Protein AF-A0A356ANF5-F1 (afdb_monomer)

Sequence (161 aa):
LQRSASLFLVKAFFSAIIAVYFIFSTHSYPFQPIQFTLINTFTIGIPSFILALEPNKERMKGKFIVNIVKKSLPGMLTMVLNIVLLMPICSFMRFSPEQISTIAVILTGFTGLINLLRVCLPFNLLRAALFYSMAGGFVASMVCFSEFFSLIPLTLPMLMV

Mean predicted aligned error: 5.32 Å

pLDDT: mean 87.45, std 7.9, range [50.06, 97.31]

Secondary structure (DSSP, 8-state):
-HHHHHHHHHHHHHHHHHHHHHHH-SSPP---HHHHHHHHIIIIIHHHHHHHHS-------S-HHHHHHHHHHHHHHHHHHHHHHHHHHHHHTT--HHHHHHHHHHHHHHHHHHHHHHHHPSP-HHHHHHHHHHHHHHHHHHHHSTTTTTPPPPPGGGGG-

Solvent-accessible surface area (backbone atoms only — not comparable to full-atom values): 8880 Å² total; per-residue (Å²): 84,67,65,30,52,16,45,53,49,21,53,52,52,34,54,50,54,50,50,56,51,40,72,77,42,95,56,78,76,55,69,52,72,61,41,52,48,54,40,40,41,48,38,30,50,56,51,31,53,55,50,53,69,46,88,73,84,73,75,88,80,72,69,62,66,62,55,27,53,62,64,16,45,63,55,22,50,52,49,47,51,50,52,66,53,42,55,61,53,41,58,74,71,65,56,52,70,57,53,48,22,35,51,50,49,51,57,45,35,51,51,32,44,52,44,40,51,63,68,35,55,80,69,47,75,68,40,44,53,48,50,52,50,28,55,50,49,48,53,48,43,55,70,78,36,19,74,82,44,67,41,62,86,88,47,77,78,68,73,77,111

Foldseek 3Di:
DLLLLLLVVLVVVLVVVLVVVCVPDPDDDLEDPLLVVLLCCLLRNVLSVLVVVPDDPDDPPPDSVVSSCVLSVVLNVQLNVVLVVLVVVCVVVVDDSLLSSQLNSVSSSVSSLVSLVVSCPPPDPSSVCSSCCSVVVSVCCCPVVVVVRSHDDDDPVSVVD

Radius of gyration: 16.48 Å; Cα contacts (8 Å, |Δi|>4): 143; chains: 1; bounding box: 41×31×44 Å

Structure (mmCIF, N/CA/C/O backbone):
data_AF-A0A356ANF5-F1
#
_entry.id   AF-A0A356ANF5-F1
#
loop_
_atom_si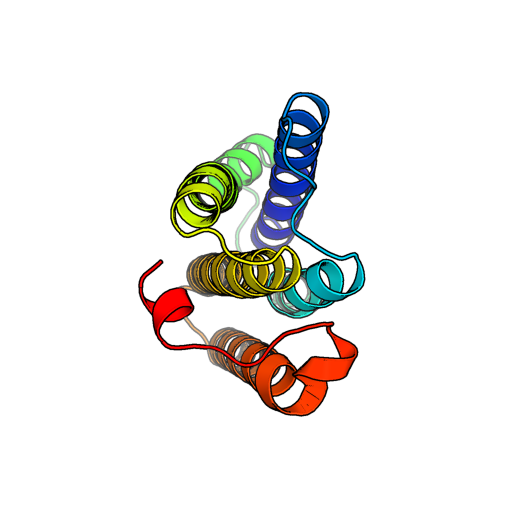te.group_PDB
_atom_site.id
_atom_site.type_symbol
_atom_site.label_atom_id
_atom_site.label_alt_id
_atom_site.label_comp_id
_atom_site.label_asym_id
_atom_site.label_entity_id
_atom_site.label_seq_id
_atom_site.pdbx_PDB_ins_code
_atom_site.Cartn_x
_atom_site.Cartn_y
_atom_site.Cartn_z
_atom_site.occupancy
_atom_site.B_iso_or_equiv
_atom_site.auth_seq_id
_atom_site.auth_comp_id
_atom_site.auth_asym_id
_atom_site.auth_atom_id
_atom_site.pdbx_PDB_model_num
ATOM 1 N N . LEU A 1 1 ? -13.509 7.379 15.318 1.00 69.81 1 LEU A N 1
ATOM 2 C CA . LEU A 1 1 ? -12.699 8.588 14.996 1.00 69.81 1 LEU A CA 1
ATOM 3 C C . LEU A 1 1 ? -11.184 8.358 15.037 1.00 69.81 1 LEU A C 1
ATOM 5 O O . LEU A 1 1 ? -10.593 8.358 13.970 1.00 69.81 1 LEU A O 1
ATOM 9 N N . GLN A 1 2 ? -10.541 8.115 16.192 1.00 74.69 2 GLN A N 1
ATOM 10 C CA . GLN A 1 2 ? -9.065 7.976 16.259 1.00 74.69 2 GLN A CA 1
ATOM 11 C C . GLN A 1 2 ? -8.482 6.909 15.311 1.00 74.69 2 GLN A C 1
ATOM 13 O O . GLN A 1 2 ? -7.419 7.116 14.740 1.00 74.69 2 GLN A O 1
ATOM 18 N N . ARG A 1 3 ? -9.184 5.782 15.126 1.00 75.62 3 ARG A N 1
ATOM 19 C CA . ARG A 1 3 ? -8.768 4.672 14.249 1.00 75.62 3 ARG A CA 1
ATOM 20 C C . ARG A 1 3 ? -8.774 5.062 12.768 1.00 75.62 3 ARG A C 1
ATOM 22 O O . ARG A 1 3 ? -7.753 4.965 12.098 1.00 75.62 3 ARG A O 1
ATOM 29 N N . SER A 1 4 ? -9.905 5.586 12.298 1.00 79.38 4 SER A N 1
ATOM 30 C CA . SER A 1 4 ? -10.057 6.125 10.942 1.00 79.38 4 SER A CA 1
ATOM 31 C C . SER A 1 4 ? -9.034 7.241 10.676 1.00 79.38 4 SER A C 1
ATOM 33 O O . SER A 1 4 ? -8.267 7.157 9.721 1.00 79.38 4 SER A O 1
A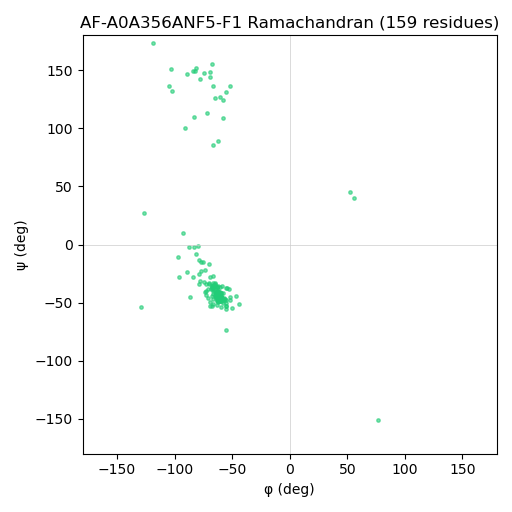TOM 35 N N . ALA A 1 5 ? -8.890 8.197 11.602 1.00 80.31 5 ALA A N 1
ATOM 36 C CA . ALA A 1 5 ? -7.898 9.268 11.497 1.00 80.31 5 ALA A CA 1
ATOM 37 C C . ALA A 1 5 ? -6.447 8.752 11.441 1.00 80.31 5 ALA A C 1
ATOM 39 O O . ALA A 1 5 ? -5.637 9.299 10.697 1.00 80.31 5 ALA A O 1
ATOM 40 N N . SER A 1 6 ? -6.111 7.681 12.176 1.00 81.88 6 SER A N 1
ATOM 41 C CA . SER A 1 6 ? -4.767 7.092 12.100 1.00 81.88 6 SER A CA 1
ATOM 42 C C . SER A 1 6 ? -4.481 6.463 10.741 1.00 81.88 6 SER A C 1
ATOM 44 O O . SER A 1 6 ? -3.382 6.651 10.233 1.00 81.88 6 SER A O 1
ATOM 46 N N . LEU A 1 7 ? -5.459 5.801 10.110 1.00 81.69 7 LEU A N 1
ATOM 47 C CA . LEU A 1 7 ? -5.304 5.250 8.757 1.00 81.69 7 LEU A CA 1
ATOM 48 C C . LEU A 1 7 ? -5.076 6.361 7.721 1.00 81.69 7 LEU A C 1
ATOM 50 O O . LEU A 1 7 ? -4.187 6.247 6.879 1.00 81.69 7 LEU A O 1
ATOM 54 N N . PHE A 1 8 ? -5.815 7.470 7.827 1.00 85.25 8 PHE A N 1
ATOM 55 C CA . PHE A 1 8 ? -5.594 8.640 6.973 1.00 85.25 8 PHE A CA 1
ATOM 56 C C . PHE A 1 8 ? -4.207 9.266 7.172 1.00 85.25 8 PHE A C 1
ATOM 58 O O . PHE A 1 8 ? -3.550 9.589 6.182 1.00 85.25 8 PHE A O 1
ATOM 65 N N . LEU A 1 9 ? -3.735 9.404 8.420 1.00 84.50 9 LEU A N 1
ATOM 66 C CA . LEU A 1 9 ? -2.390 9.930 8.687 1.00 84.50 9 LEU A CA 1
ATOM 67 C C . LEU A 1 9 ? -1.282 9.000 8.188 1.00 84.50 9 LEU A C 1
ATOM 69 O O . LEU A 1 9 ? -0.285 9.505 7.679 1.00 84.50 9 LEU A O 1
ATOM 73 N N . VAL A 1 10 ? -1.452 7.672 8.282 1.00 85.00 10 VAL A N 1
ATOM 74 C CA . VAL A 1 10 ? -0.495 6.713 7.698 1.00 85.00 10 VAL A CA 1
ATOM 75 C C . VAL A 1 10 ? -0.306 7.007 6.215 1.00 85.00 10 VAL A C 1
ATOM 77 O O . VAL A 1 10 ? 0.832 7.183 5.789 1.00 85.00 10 VAL A O 1
ATOM 80 N N . LYS A 1 11 ? -1.402 7.139 5.451 1.00 84.31 11 LYS A N 1
ATOM 81 C CA . LYS A 1 11 ? -1.329 7.433 4.012 1.00 84.31 11 LYS A CA 1
ATOM 82 C C . LYS A 1 11 ? -0.629 8.757 3.739 1.00 84.31 11 LYS A C 1
ATOM 84 O O . LYS A 1 11 ? 0.228 8.815 2.867 1.00 84.31 11 LYS A O 1
ATOM 89 N N . ALA A 1 12 ? -1.007 9.802 4.475 1.00 88.12 12 ALA A N 1
ATOM 90 C CA . ALA A 1 12 ? -0.555 11.158 4.203 1.00 88.12 12 AL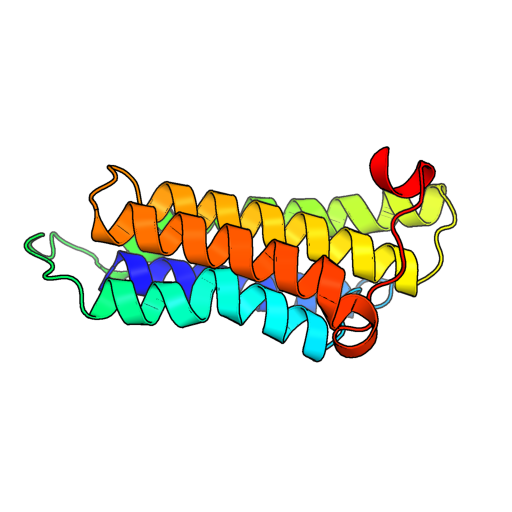A A CA 1
ATOM 91 C C . ALA A 1 12 ? 0.945 11.293 4.464 1.00 88.12 12 ALA A C 1
ATOM 93 O O . ALA A 1 12 ? 1.681 11.800 3.617 1.00 88.12 12 ALA A O 1
ATOM 94 N N . PHE A 1 13 ? 1.413 10.785 5.606 1.00 89.81 13 PHE A N 1
ATOM 95 C CA . PHE A 1 13 ? 2.834 10.827 5.907 1.00 89.81 13 PHE A CA 1
ATOM 96 C C . PHE A 1 13 ? 3.643 9.865 5.034 1.00 89.81 13 PHE A C 1
ATOM 98 O O . PHE A 1 13 ? 4.715 10.252 4.580 1.00 89.81 13 PHE A O 1
ATOM 105 N N . PHE A 1 14 ? 3.129 8.665 4.731 1.00 88.94 14 PHE A N 1
ATOM 106 C CA . PHE A 1 14 ? 3.771 7.763 3.770 1.00 88.94 14 PHE A CA 1
ATOM 107 C C . PHE A 1 14 ? 3.972 8.461 2.421 1.00 88.94 14 PHE A C 1
ATOM 109 O O . PHE A 1 14 ? 5.103 8.537 1.947 1.00 88.94 14 PHE A O 1
ATOM 116 N N . SER A 1 15 ? 2.906 9.038 1.846 1.00 87.38 15 SER A N 1
ATOM 117 C CA . SER A 1 15 ? 2.974 9.725 0.552 1.00 87.38 15 SER A CA 1
ATOM 118 C C . SER A 1 15 ? 3.891 10.947 0.578 1.00 87.38 15 SER A C 1
ATOM 120 O O . SER A 1 15 ? 4.592 11.203 -0.394 1.00 87.38 15 SER A O 1
ATOM 122 N N . ALA A 1 16 ? 3.920 11.692 1.686 1.00 90.69 16 ALA A N 1
ATOM 123 C CA . ALA A 1 16 ? 4.780 12.863 1.814 1.00 90.69 16 ALA A CA 1
ATOM 124 C C . ALA A 1 16 ? 6.262 12.470 1.897 1.00 90.69 16 ALA A C 1
ATOM 126 O O . ALA A 1 16 ? 7.079 13.001 1.149 1.00 90.69 16 ALA A O 1
ATOM 127 N N . ILE A 1 17 ? 6.610 11.515 2.767 1.00 91.50 17 ILE A N 1
ATOM 128 C CA . ILE A 1 17 ? 8.000 11.077 2.962 1.00 91.50 17 ILE A CA 1
ATOM 129 C C . ILE A 1 17 ? 8.545 10.448 1.685 1.00 91.50 17 ILE A C 1
ATOM 131 O O . ILE A 1 17 ? 9.659 10.763 1.272 1.00 91.50 17 ILE A O 1
ATOM 135 N N . ILE A 1 18 ? 7.760 9.583 1.041 1.00 90.56 18 ILE A N 1
ATOM 136 C CA . ILE A 1 18 ? 8.198 8.918 -0.182 1.00 90.56 18 ILE A CA 1
ATOM 137 C C . ILE A 1 18 ? 8.356 9.925 -1.328 1.00 90.56 18 ILE A C 1
ATOM 139 O O . ILE A 1 18 ? 9.342 9.856 -2.051 1.00 90.56 18 ILE A O 1
ATOM 143 N N . ALA A 1 19 ? 7.458 10.910 -1.459 1.00 89.56 19 ALA A N 1
ATOM 144 C CA . ALA A 1 19 ? 7.589 11.954 -2.473 1.00 89.56 19 ALA A CA 1
ATOM 145 C C . ALA A 1 19 ? 8.876 12.763 -2.271 1.00 89.56 19 ALA A C 1
ATOM 147 O O . ALA A 1 19 ? 9.631 12.950 -3.220 1.00 89.56 19 ALA A O 1
ATOM 148 N N . VAL A 1 20 ? 9.173 13.168 -1.031 1.00 91.62 20 VAL A N 1
ATOM 149 C CA . VAL A 1 20 ? 10.433 13.851 -0.699 1.00 91.62 20 VAL A CA 1
ATOM 150 C C . VAL A 1 20 ? 11.638 12.970 -1.028 1.00 91.62 20 VAL A C 1
ATOM 152 O O . VAL A 1 20 ? 12.573 13.446 -1.661 1.00 91.62 20 VAL A O 1
ATOM 155 N N . TYR A 1 21 ? 11.610 11.686 -0.666 1.00 91.00 21 TYR A N 1
ATOM 156 C CA . TYR A 1 21 ? 12.685 10.750 -1.001 1.00 91.00 21 TYR A CA 1
ATOM 157 C C . TYR A 1 21 ? 12.928 10.670 -2.516 1.00 91.00 21 TYR A C 1
ATOM 159 O O . TYR A 1 21 ? 14.070 10.766 -2.956 1.00 91.00 21 TYR A O 1
ATOM 167 N N . PHE A 1 22 ? 11.869 10.556 -3.321 1.00 91.00 22 PHE A N 1
ATOM 168 C CA . PHE A 1 22 ? 11.982 10.443 -4.777 1.00 91.00 22 PHE A CA 1
ATOM 169 C C . PHE A 1 22 ? 12.355 11.749 -5.487 1.00 91.00 22 PHE A C 1
ATOM 171 O O . PHE A 1 22 ? 12.913 11.684 -6.574 1.00 91.00 22 PHE A O 1
ATOM 178 N N . ILE A 1 23 ? 12.128 12.916 -4.877 1.00 91.19 23 ILE A N 1
ATOM 179 C CA . ILE A 1 23 ? 12.648 14.194 -5.396 1.00 91.19 23 ILE A CA 1
ATOM 180 C C . ILE A 1 23 ? 14.184 14.205 -5.399 1.00 91.19 23 ILE A C 1
ATOM 182 O O . ILE A 1 23 ? 14.791 14.763 -6.309 1.00 91.19 23 ILE A O 1
ATOM 186 N N . PHE A 1 24 ? 14.812 13.593 -4.391 1.00 90.75 24 PHE A N 1
ATOM 187 C CA . PHE A 1 24 ? 16.273 13.535 -4.265 1.00 90.75 24 PHE A CA 1
ATOM 188 C C . PHE A 1 24 ? 16.885 12.228 -4.787 1.00 90.75 24 PHE A C 1
ATOM 190 O O . PHE A 1 24 ? 18.106 12.126 -4.900 1.00 90.75 24 PHE A O 1
ATOM 197 N N . SER A 1 25 ? 16.064 11.220 -5.079 1.00 87.06 25 SER A N 1
ATOM 198 C CA . SER A 1 25 ? 16.511 9.929 -5.600 1.00 87.06 25 SER A CA 1
ATOM 199 C C . SER A 1 25 ? 16.691 9.981 -7.116 1.00 87.06 25 SER A C 1
ATOM 201 O O . SER A 1 25 ? 15.977 10.684 -7.822 1.00 87.06 25 SER A O 1
ATOM 203 N N . THR A 1 26 ? 17.628 9.191 -7.635 1.00 83.25 26 THR A N 1
ATOM 204 C CA . THR A 1 26 ? 17.814 8.999 -9.083 1.00 83.25 26 THR A CA 1
ATOM 205 C C . THR A 1 26 ? 16.804 8.020 -9.679 1.00 83.25 26 THR A C 1
ATOM 207 O O . THR A 1 26 ? 16.672 7.927 -10.899 1.00 83.25 26 THR A O 1
ATOM 210 N N . HIS A 1 27 ? 16.098 7.270 -8.832 1.00 83.38 27 HIS A N 1
ATOM 211 C CA . HIS A 1 27 ? 15.084 6.324 -9.264 1.00 83.38 27 HIS A CA 1
ATOM 212 C C . HIS A 1 27 ? 13.747 7.017 -9.542 1.00 83.38 27 HIS A C 1
ATOM 214 O O . HIS A 1 27 ? 13.384 7.986 -8.883 1.00 83.38 27 HIS A O 1
ATOM 220 N N . SER A 1 28 ? 12.969 6.481 -10.481 1.00 85.25 28 SER A N 1
ATOM 221 C CA . SER A 1 28 ? 11.599 6.940 -10.718 1.00 85.25 28 SER A CA 1
ATOM 222 C C . SER A 1 28 ? 10.649 6.449 -9.626 1.00 85.25 28 SER A C 1
ATOM 224 O O . SER A 1 28 ? 10.808 5.350 -9.093 1.00 85.25 28 SER A O 1
ATOM 226 N N . TYR A 1 29 ? 9.634 7.260 -9.320 1.00 86.88 29 TYR A N 1
ATOM 227 C CA . TYR A 1 29 ? 8.574 6.894 -8.386 1.00 86.88 29 TYR A CA 1
ATOM 228 C C . TYR A 1 29 ? 7.858 5.614 -8.861 1.00 86.88 29 TYR A C 1
ATOM 230 O O . TYR A 1 29 ? 7.365 5.590 -9.990 1.00 86.88 29 TYR A O 1
ATOM 238 N N . PRO A 1 30 ? 7.780 4.551 -8.036 1.00 87.50 30 PRO A N 1
ATOM 239 C CA . PRO A 1 30 ? 7.403 3.227 -8.516 1.00 87.50 30 PRO A CA 1
ATOM 240 C C . PRO A 1 30 ? 5.894 3.044 -8.670 1.00 87.50 30 PRO A C 1
ATOM 242 O O . PRO A 1 30 ? 5.482 2.021 -9.195 1.00 87.50 30 PRO A O 1
ATOM 245 N N . PHE A 1 31 ? 5.049 3.980 -8.230 1.00 89.56 31 PHE A N 1
ATOM 246 C CA . PHE A 1 31 ? 3.598 3.806 -8.313 1.00 89.56 31 PHE A CA 1
ATOM 247 C C . PHE A 1 31 ? 2.980 4.647 -9.417 1.00 89.56 31 PHE A C 1
ATOM 249 O O . PHE A 1 31 ? 3.217 5.852 -9.519 1.00 89.56 31 PHE A O 1
ATOM 256 N N . GLN A 1 32 ? 2.068 4.033 -10.162 1.00 91.06 32 GLN A N 1
ATOM 257 C CA . GLN A 1 32 ? 1.126 4.771 -10.989 1.00 91.06 32 GLN A CA 1
ATOM 258 C C . GLN A 1 32 ? -0.059 5.278 -10.144 1.00 91.06 32 GLN A C 1
ATOM 260 O O . GLN A 1 32 ? -0.453 4.631 -9.168 1.00 91.06 32 GLN A O 1
ATOM 265 N N . PRO A 1 33 ? -0.704 6.396 -10.522 1.00 90.06 33 PRO A N 1
ATOM 266 C CA . PRO A 1 33 ? -1.872 6.913 -9.802 1.00 90.06 33 PRO A CA 1
ATOM 267 C C . PRO A 1 33 ? -3.007 5.888 -9.634 1.00 90.06 33 PRO A C 1
ATOM 269 O O . PRO A 1 33 ? -3.644 5.826 -8.578 1.00 90.06 33 PRO A O 1
ATOM 272 N N . ILE A 1 34 ? -3.238 5.043 -10.645 1.00 92.25 34 ILE A N 1
ATOM 273 C CA . ILE A 1 34 ? -4.283 4.010 -10.615 1.00 92.25 34 ILE A CA 1
ATOM 274 C C . ILE A 1 34 ? -3.974 2.900 -9.597 1.00 92.25 34 ILE A C 1
ATOM 276 O O . ILE A 1 34 ? -4.844 2.479 -8.836 1.00 92.25 34 ILE A O 1
ATOM 280 N N . GLN A 1 35 ? -2.704 2.514 -9.487 1.00 93.38 35 GLN A N 1
ATOM 281 C CA . GLN A 1 35 ? -2.210 1.553 -8.504 1.00 93.38 35 GLN A CA 1
ATOM 282 C C . GLN A 1 35 ? -2.319 2.102 -7.079 1.00 93.38 35 GLN A C 1
ATOM 284 O O . GLN A 1 35 ? -2.760 1.414 -6.157 1.00 93.38 35 GLN A O 1
ATOM 289 N N . PHE A 1 36 ? -1.975 3.378 -6.893 1.00 89.88 36 PHE A N 1
ATOM 290 C CA . PHE A 1 36 ? -2.126 4.032 -5.599 1.00 89.88 36 PHE A CA 1
ATOM 291 C C . PHE A 1 36 ? -3.604 4.142 -5.198 1.00 89.88 36 PHE A C 1
ATOM 293 O O . PHE A 1 36 ? -3.9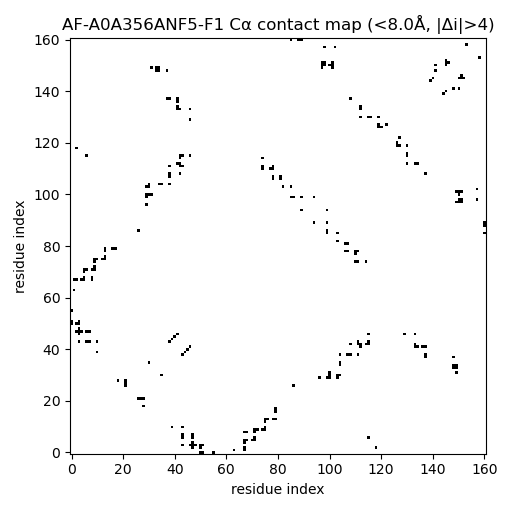49 3.993 -4.024 1.00 89.88 36 PHE A O 1
ATOM 300 N N . THR A 1 37 ? -4.499 4.342 -6.168 1.00 92.56 37 THR A N 1
ATOM 301 C CA . THR A 1 37 ? -5.953 4.348 -5.951 1.00 92.56 37 THR A CA 1
ATOM 302 C C . THR A 1 37 ? -6.454 2.981 -5.487 1.00 92.56 37 THR A C 1
ATOM 304 O O . THR A 1 37 ? -7.203 2.922 -4.509 1.00 92.56 37 THR A O 1
ATOM 307 N N . LEU A 1 38 ? -5.992 1.890 -6.110 1.00 94.06 38 LEU A N 1
ATOM 308 C CA . LEU A 1 38 ? -6.304 0.519 -5.695 1.00 94.06 38 LEU A CA 1
ATOM 309 C C . LEU A 1 38 ? -5.928 0.281 -4.228 1.00 94.06 38 LEU A C 1
ATOM 311 O O . LEU A 1 38 ? -6.780 -0.072 -3.408 1.00 94.06 38 LEU A O 1
ATOM 315 N N . ILE A 1 39 ? -4.662 0.535 -3.887 1.00 93.62 39 ILE A N 1
ATOM 316 C CA . ILE A 1 39 ? -4.138 0.330 -2.531 1.00 93.62 39 ILE A CA 1
ATOM 317 C C . ILE A 1 39 ? -4.940 1.156 -1.530 1.00 93.62 39 ILE A C 1
ATOM 319 O O . ILE A 1 39 ? -5.423 0.626 -0.528 1.00 93.62 39 ILE A O 1
ATOM 323 N N . ASN A 1 40 ? -5.125 2.449 -1.802 1.00 91.88 40 ASN A N 1
ATOM 324 C CA . ASN A 1 40 ? -5.824 3.337 -0.882 1.00 91.88 40 ASN A CA 1
ATOM 325 C C . ASN A 1 40 ? -7.278 2.930 -0.682 1.00 91.88 40 ASN A C 1
ATOM 327 O O . ASN A 1 40 ? -7.750 2.992 0.448 1.00 91.88 40 ASN A O 1
ATOM 331 N N . THR A 1 41 ? -7.981 2.508 -1.732 1.00 93.62 41 THR A N 1
ATOM 332 C CA . THR A 1 41 ? -9.397 2.124 -1.649 1.00 93.62 41 THR A CA 1
ATOM 333 C C . THR A 1 41 ? -9.604 0.977 -0.662 1.00 93.62 41 THR A C 1
ATOM 335 O O . THR A 1 41 ? -10.439 1.097 0.239 1.00 93.62 41 THR A O 1
ATOM 338 N N . PHE A 1 42 ? -8.798 -0.082 -0.777 1.00 94.75 42 PHE A N 1
ATOM 339 C CA . PHE A 1 42 ? -8.949 -1.296 0.031 1.00 94.75 42 PHE A CA 1
ATOM 340 C C . PHE A 1 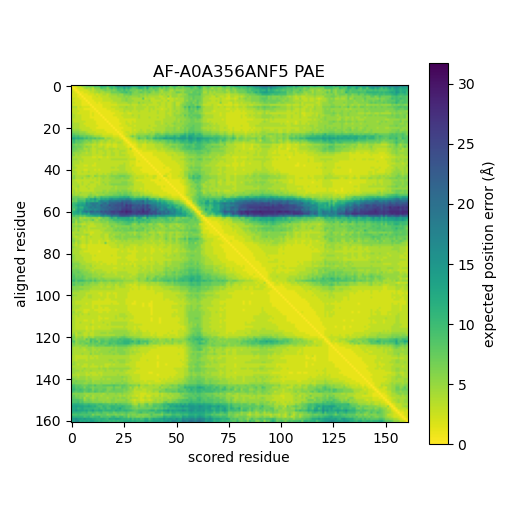42 ? -8.277 -1.226 1.408 1.00 94.75 42 PHE A C 1
ATOM 342 O O . PHE A 1 42 ? -8.736 -1.869 2.348 1.00 94.75 42 PHE A O 1
ATOM 349 N N . THR A 1 43 ? -7.213 -0.438 1.571 1.00 91.00 43 THR A N 1
ATOM 350 C CA . THR A 1 43 ? -6.472 -0.383 2.848 1.00 91.00 43 THR A CA 1
ATOM 351 C C . THR A 1 43 ? -6.910 0.767 3.753 1.00 91.00 43 THR A C 1
ATOM 353 O O . THR A 1 43 ? -6.805 0.660 4.976 1.00 91.00 43 THR A O 1
ATOM 356 N N . ILE A 1 44 ? -7.416 1.868 3.184 1.00 90.12 44 ILE A N 1
ATOM 357 C CA . ILE A 1 44 ? -7.733 3.095 3.930 1.00 90.12 44 ILE A CA 1
ATOM 358 C C . ILE A 1 44 ? -9.152 3.582 3.634 1.00 90.12 44 ILE A C 1
ATOM 360 O O . ILE A 1 44 ? -9.922 3.756 4.567 1.00 90.12 44 ILE A O 1
ATOM 364 N N . GLY A 1 45 ? -9.527 3.781 2.371 1.00 90.06 45 GLY A N 1
ATOM 365 C CA . GLY A 1 45 ? -10.768 4.425 1.932 1.00 90.06 45 GLY A CA 1
ATOM 366 C C . GLY A 1 45 ? -12.025 3.777 2.502 1.00 90.06 45 GLY A C 1
ATOM 367 O O . GLY A 1 45 ? -12.630 4.325 3.427 1.00 90.06 45 GLY A O 1
ATOM 368 N N . ILE A 1 46 ? -12.389 2.597 1.997 1.00 92.12 46 ILE A N 1
ATOM 369 C CA . ILE A 1 46 ? -13.585 1.868 2.447 1.00 92.12 46 ILE A CA 1
ATOM 370 C C . ILE A 1 46 ? -13.525 1.552 3.957 1.00 92.12 46 ILE A C 1
ATOM 372 O O . ILE A 1 46 ? -14.497 1.849 4.663 1.00 92.12 46 ILE A O 1
ATOM 376 N N . PRO A 1 47 ? -12.401 1.045 4.511 1.00 90.69 47 PRO A N 1
ATOM 377 C CA . PRO A 1 47 ? -12.311 0.774 5.941 1.00 90.69 47 PRO A CA 1
ATOM 378 C C . PRO A 1 47 ? -12.517 1.993 6.823 1.00 90.69 47 PRO A C 1
ATOM 380 O O . PRO A 1 47 ? -13.219 1.918 7.827 1.00 90.69 47 PRO A O 1
ATOM 383 N N . SER A 1 48 ? -11.912 3.124 6.470 1.00 89.06 48 SER A N 1
ATOM 384 C CA . SER A 1 48 ? -11.988 4.341 7.276 1.00 89.06 48 SER A CA 1
ATOM 385 C C . SER A 1 48 ? -13.405 4.902 7.347 1.00 89.06 48 SER A C 1
ATOM 387 O O . SER A 1 48 ? -13.773 5.433 8.398 1.00 89.06 48 SER A O 1
ATOM 389 N N . PHE A 1 49 ? -14.188 4.747 6.275 1.00 89.12 49 PHE A N 1
ATOM 390 C CA . PHE A 1 49 ? -15.596 5.123 6.216 1.00 89.12 49 PHE A CA 1
ATOM 391 C C . PHE A 1 49 ? -16.445 4.210 7.105 1.00 89.12 49 PHE A C 1
ATOM 393 O O . PHE A 1 49 ? -17.132 4.686 8.008 1.00 89.12 49 PHE A O 1
ATOM 400 N N . ILE A 1 50 ? -16.327 2.891 6.933 1.00 90.62 50 ILE A N 1
ATOM 401 C CA . ILE A 1 50 ? -17.101 1.914 7.714 1.00 90.62 50 ILE A CA 1
ATOM 402 C C . ILE A 1 50 ? -16.753 2.000 9.210 1.00 90.62 50 ILE A C 1
ATOM 404 O O . ILE A 1 50 ? -17.641 2.054 10.059 1.00 90.62 50 ILE A O 1
ATOM 408 N N . LEU A 1 51 ? -15.466 2.103 9.555 1.00 87.50 51 LEU A N 1
ATOM 409 C CA . LEU A 1 51 ? -15.007 2.268 10.941 1.00 87.50 51 LEU A CA 1
ATOM 410 C C . LEU A 1 51 ? -15.340 3.647 11.533 1.00 87.50 51 LEU A C 1
ATOM 412 O O . LEU A 1 51 ? -15.252 3.825 12.750 1.00 87.50 51 LEU A O 1
ATOM 416 N N . ALA A 1 52 ? -15.663 4.646 10.707 1.00 85.12 52 ALA A N 1
ATOM 417 C CA . ALA A 1 52 ? -16.176 5.924 11.194 1.00 85.12 52 ALA A CA 1
ATOM 418 C C . ALA A 1 52 ? -17.658 5.832 11.587 1.00 85.12 52 ALA A C 1
ATOM 420 O O . ALA A 1 52 ? -18.055 6.521 12.525 1.00 85.12 52 ALA A O 1
ATOM 421 N N . LEU A 1 53 ? -18.431 4.968 10.918 1.00 86.12 53 LEU A N 1
ATOM 422 C CA . LEU A 1 53 ? -19.829 4.673 11.249 1.00 86.12 53 LEU A CA 1
ATOM 423 C C . LEU A 1 53 ? -19.972 3.731 12.457 1.00 86.12 53 LEU A C 1
ATOM 425 O O . LEU A 1 53 ? -21.011 3.733 13.114 1.00 86.12 53 LEU A O 1
ATOM 429 N N . GLU A 1 54 ? -18.942 2.936 12.774 1.00 84.56 54 GLU A N 1
ATOM 430 C CA . GLU A 1 54 ? -18.950 2.059 13.950 1.00 84.56 54 GLU A CA 1
ATOM 431 C C . GLU A 1 54 ? -19.107 2.885 15.252 1.00 84.56 54 GLU A C 1
ATOM 433 O O . GLU A 1 54 ? -18.305 3.796 15.503 1.00 84.56 54 GLU A O 1
ATOM 438 N N . PRO A 1 55 ? -20.092 2.567 16.123 1.00 74.44 55 PRO A N 1
ATOM 439 C CA . PRO A 1 55 ? -20.315 3.293 17.370 1.00 74.44 55 PRO A CA 1
ATOM 440 C C . PRO A 1 55 ? -19.076 3.270 18.269 1.00 74.44 55 PRO A C 1
ATOM 442 O O . PRO A 1 55 ? -18.721 2.250 18.864 1.00 74.44 55 PRO A O 1
ATOM 445 N N . ASN A 1 56 ? -18.414 4.416 18.405 1.00 68.44 56 ASN A N 1
ATOM 446 C CA . ASN A 1 56 ? -17.217 4.520 19.225 1.00 68.44 56 ASN A CA 1
ATOM 447 C C . ASN A 1 56 ? -17.574 4.905 20.666 1.00 68.44 56 ASN A C 1
ATOM 449 O O . ASN A 1 56 ? -17.782 6.079 20.966 1.00 68.44 56 ASN A O 1
ATOM 453 N N . LYS A 1 57 ? -17.609 3.918 21.568 1.00 61.25 57 LYS A N 1
ATOM 454 C CA . LYS A 1 57 ? -17.839 4.129 23.010 1.00 61.25 57 LYS A CA 1
ATOM 455 C C . LYS A 1 57 ? -16.567 4.506 23.788 1.00 61.25 57 LYS A C 1
ATOM 457 O O . LYS A 1 57 ? -16.635 4.739 24.994 1.00 61.25 57 LYS A O 1
ATOM 462 N N . GLU A 1 58 ? -15.402 4.573 23.134 1.00 61.09 58 GLU A N 1
ATOM 463 C CA . GLU A 1 58 ? -14.169 5.025 23.786 1.00 61.09 58 GLU A CA 1
ATOM 464 C C . GLU A 1 58 ? -14.222 6.540 24.032 1.00 61.09 58 GLU A C 1
ATOM 466 O O . GLU A 1 58 ? -14.199 7.344 23.096 1.00 61.09 58 GLU A O 1
ATOM 471 N N . ARG A 1 59 ? -14.263 6.939 25.312 1.00 57.03 59 ARG A N 1
ATOM 472 C CA . ARG A 1 59 ? -14.095 8.341 25.719 1.00 57.03 59 ARG A CA 1
ATOM 473 C C . ARG A 1 59 ? -12.766 8.866 25.169 1.00 57.03 59 ARG A C 1
ATOM 475 O O . ARG A 1 59 ? -11.726 8.237 25.367 1.00 57.03 59 ARG A O 1
ATOM 482 N N . MET A 1 60 ? -12.790 10.034 24.529 1.00 58.06 60 MET A N 1
ATOM 483 C CA . MET A 1 60 ? -11.591 10.747 24.074 1.00 58.06 60 MET A CA 1
ATOM 484 C C . MET A 1 60 ? -10.723 11.118 25.291 1.00 58.06 60 MET A C 1
ATOM 486 O O . MET A 1 60 ? -10.904 12.169 25.896 1.00 58.06 60 MET A O 1
ATOM 490 N N . LYS A 1 61 ? -9.806 10.234 25.702 1.00 50.06 61 LYS A N 1
ATOM 491 C CA . LYS A 1 61 ? -8.855 10.498 26.792 1.00 50.06 61 LYS A CA 1
ATOM 492 C C . LYS A 1 61 ? -7.644 11.275 26.244 1.00 50.06 61 LYS A C 1
ATOM 494 O O . LYS A 1 61 ? -6.823 10.707 25.526 1.00 50.06 61 LYS A O 1
ATOM 499 N N . GLY A 1 62 ? -7.518 12.557 26.604 1.00 65.00 62 GLY A N 1
ATOM 500 C CA . GLY A 1 62 ? -6.297 13.369 26.440 1.00 65.00 62 GLY A CA 1
ATOM 501 C C . GLY A 1 62 ? -5.981 13.897 25.024 1.00 65.00 62 GLY A C 1
ATOM 502 O O . GLY A 1 62 ? -6.879 14.153 24.224 1.00 65.00 62 GLY A O 1
ATOM 503 N N . LYS A 1 63 ? -4.676 14.094 24.730 1.00 71.88 63 LYS A N 1
ATOM 504 C CA . LYS A 1 63 ? -4.120 14.707 23.497 1.00 71.88 63 LYS A CA 1
ATOM 505 C C . LYS A 1 63 ? -4.382 13.843 22.247 1.00 71.88 63 LYS A C 1
ATOM 507 O O . LYS A 1 63 ? -3.529 13.060 21.831 1.00 71.88 63 LYS A O 1
ATOM 512 N N . PHE A 1 64 ? -5.553 14.013 21.631 1.00 75.12 64 PHE A N 1
ATOM 513 C CA . PHE A 1 64 ? -6.015 13.303 20.426 1.00 75.12 64 PHE A CA 1
ATOM 514 C C . PHE A 1 64 ? -4.948 13.191 19.324 1.00 75.12 64 PHE A C 1
ATOM 516 O O . PHE A 1 64 ? -4.657 12.088 18.870 1.00 75.12 64 PHE A O 1
ATOM 523 N N . ILE A 1 65 ? -4.318 14.310 18.950 1.00 79.12 65 ILE A N 1
ATOM 524 C CA . ILE A 1 65 ? -3.328 14.364 17.861 1.00 79.12 65 ILE A CA 1
ATOM 525 C C . ILE A 1 65 ? -2.111 13.477 18.161 1.00 79.12 65 ILE A C 1
ATOM 527 O O . ILE A 1 65 ? -1.720 12.669 17.323 1.00 79.12 65 ILE A O 1
ATOM 531 N N . VAL A 1 66 ? -1.552 13.563 19.374 1.00 81.88 66 VAL A N 1
ATOM 532 C CA . VAL A 1 66 ? -0.358 12.793 19.773 1.00 81.88 66 VAL A CA 1
ATOM 533 C C . VAL A 1 66 ? -0.621 11.289 19.690 1.00 81.88 66 VAL A C 1
ATOM 535 O O . VAL A 1 66 ? 0.213 10.534 19.192 1.00 81.88 66 VAL A O 1
ATOM 538 N N . ASN A 1 67 ? -1.804 10.847 20.120 1.00 80.88 67 ASN A N 1
ATOM 539 C CA . ASN A 1 67 ? -2.170 9.433 20.073 1.00 80.88 67 ASN A CA 1
ATOM 540 C C . ASN A 1 67 ? -2.336 8.914 18.643 1.00 80.88 67 ASN A C 1
ATOM 542 O O . ASN A 1 67 ? -1.978 7.768 18.370 1.00 80.88 67 ASN A O 1
ATOM 546 N N . ILE A 1 68 ? -2.869 9.732 17.736 1.00 82.56 68 ILE A N 1
ATOM 547 C CA . ILE A 1 68 ? -3.052 9.335 16.337 1.00 82.56 68 ILE A CA 1
ATOM 548 C C . ILE A 1 68 ? -1.697 9.253 15.639 1.00 82.56 68 ILE A C 1
ATOM 550 O O . ILE A 1 68 ? -1.427 8.233 15.011 1.00 82.56 68 ILE A O 1
ATOM 554 N N . VAL A 1 69 ? -0.826 10.251 15.823 1.00 83.69 69 VAL A N 1
ATOM 555 C CA . VAL A 1 69 ? 0.534 10.253 15.256 1.00 83.69 69 VAL A CA 1
ATOM 556 C C . VAL A 1 69 ? 1.339 9.052 15.758 1.00 83.69 69 VAL A C 1
ATOM 558 O O . VAL A 1 69 ? 1.960 8.340 14.970 1.00 83.69 69 VAL A O 1
ATOM 561 N N . LYS A 1 70 ? 1.281 8.758 17.063 1.00 84.19 70 LYS A N 1
ATOM 562 C CA . LYS A 1 70 ? 1.970 7.594 17.640 1.00 84.19 70 LYS A CA 1
ATOM 563 C C . LYS A 1 70 ? 1.434 6.268 17.088 1.00 84.19 70 LYS A C 1
ATOM 565 O O . LYS A 1 70 ? 2.213 5.344 16.875 1.00 84.19 70 LYS A O 1
ATOM 570 N N . LYS A 1 71 ? 0.122 6.168 16.836 1.00 81.38 71 LYS A N 1
ATOM 571 C CA . LYS A 1 71 ? -0.498 4.981 16.221 1.00 81.38 71 LYS A CA 1
ATOM 572 C C . LYS A 1 71 ? -0.176 4.842 14.731 1.00 81.38 71 LYS A C 1
ATOM 574 O O . LYS A 1 71 ? -0.044 3.714 14.269 1.00 81.38 71 LYS A O 1
ATOM 579 N N . SER A 1 72 ? -0.039 5.944 13.991 1.00 84.00 72 SER A N 1
ATOM 580 C CA . SER A 1 72 ? 0.282 5.912 12.557 1.00 84.00 72 SER A CA 1
ATOM 581 C C . SER A 1 72 ? 1.765 5.660 12.277 1.00 84.00 72 SER A C 1
ATOM 583 O O . SER A 1 72 ? 2.103 5.123 11.225 1.00 84.00 72 SER A O 1
ATOM 585 N N . LEU A 1 73 ? 2.651 6.008 13.214 1.00 86.38 73 LEU A N 1
ATOM 586 C CA . LEU A 1 73 ? 4.101 5.881 13.051 1.00 86.38 73 LEU A CA 1
ATOM 587 C C . LEU A 1 73 ? 4.579 4.497 12.571 1.00 86.38 73 LEU A C 1
ATOM 589 O O . LEU A 1 73 ? 5.259 4.448 11.549 1.00 86.38 73 LEU A O 1
ATOM 593 N N . PRO A 1 74 ? 4.238 3.377 13.242 1.00 86.50 74 PRO A N 1
ATOM 594 C CA . PRO A 1 74 ? 4.781 2.074 12.868 1.00 86.50 74 PRO A CA 1
ATOM 595 C C . PRO A 1 74 ? 4.330 1.637 11.472 1.00 86.50 74 PRO A C 1
ATOM 597 O O . PRO A 1 74 ? 5.153 1.170 10.698 1.00 86.50 74 PRO A O 1
ATOM 600 N N . GLY A 1 75 ? 3.049 1.824 11.129 1.00 86.62 75 GLY A N 1
ATOM 601 C CA . GLY A 1 75 ? 2.522 1.429 9.819 1.00 86.62 75 GLY A CA 1
ATOM 602 C C . GLY A 1 75 ? 3.163 2.215 8.676 1.00 86.62 75 GLY A C 1
ATOM 603 O O . GLY A 1 75 ? 3.620 1.626 7.701 1.00 86.62 75 GLY A O 1
ATOM 604 N N . MET A 1 76 ? 3.266 3.537 8.835 1.00 89.25 76 MET A N 1
ATOM 605 C CA . MET A 1 76 ? 3.942 4.398 7.866 1.00 89.25 76 MET A CA 1
ATOM 606 C C . MET A 1 76 ? 5.420 4.021 7.711 1.00 89.25 76 MET A C 1
ATOM 608 O O . MET A 1 76 ? 5.887 3.892 6.584 1.00 89.25 76 MET A O 1
ATOM 612 N N . LEU A 1 77 ? 6.162 3.865 8.814 1.00 91.75 77 LEU A N 1
ATOM 613 C CA . LEU A 1 77 ? 7.595 3.564 8.753 1.00 91.75 77 LEU A CA 1
ATOM 614 C C . LEU A 1 77 ? 7.853 2.246 8.026 1.00 91.75 77 LEU A C 1
ATOM 616 O O . LEU A 1 77 ? 8.738 2.196 7.179 1.00 91.75 77 LEU A O 1
ATOM 620 N N . THR A 1 78 ? 7.055 1.209 8.295 1.00 92.00 78 THR A N 1
ATOM 621 C CA . THR A 1 78 ? 7.156 -0.062 7.568 1.00 92.00 78 THR A CA 1
ATOM 622 C C . THR A 1 78 ? 6.923 0.128 6.067 1.00 92.00 78 THR A C 1
ATOM 624 O O . THR A 1 78 ? 7.703 -0.383 5.271 1.00 92.00 78 THR A O 1
ATOM 627 N N . MET A 1 79 ? 5.906 0.896 5.662 1.00 91.88 79 MET A N 1
ATOM 628 C CA . MET A 1 79 ? 5.645 1.160 4.240 1.00 91.88 79 MET A CA 1
ATOM 629 C C . MET A 1 79 ? 6.786 1.934 3.566 1.00 91.88 79 MET A C 1
ATOM 631 O O . MET A 1 79 ? 7.201 1.575 2.467 1.00 91.88 79 MET A O 1
ATOM 635 N N . VAL A 1 80 ? 7.313 2.978 4.218 1.00 92.75 80 VAL A N 1
ATOM 636 C CA . VAL A 1 80 ? 8.441 3.764 3.689 1.00 92.75 80 VAL A CA 1
ATOM 637 C C . VAL A 1 80 ? 9.681 2.886 3.547 1.00 92.75 80 VAL A C 1
ATOM 639 O O . VAL A 1 80 ? 10.290 2.866 2.481 1.00 92.75 80 VAL A O 1
ATOM 642 N N . LEU A 1 81 ? 10.033 2.139 4.597 1.00 93.19 81 LEU A N 1
ATOM 643 C CA . LEU A 1 81 ? 11.200 1.258 4.594 1.00 93.19 81 LEU A CA 1
ATOM 644 C C . LEU A 1 81 ? 11.101 0.200 3.499 1.00 93.19 81 LEU A C 1
ATOM 646 O O . LEU A 1 81 ? 12.082 -0.017 2.796 1.00 93.19 81 LEU A O 1
ATOM 650 N N . ASN A 1 82 ? 9.921 -0.393 3.303 1.00 92.94 82 ASN A N 1
ATOM 651 C CA . ASN A 1 82 ? 9.714 -1.359 2.230 1.00 92.94 82 ASN A CA 1
ATOM 652 C C . ASN A 1 82 ? 10.066 -0.773 0.866 1.00 92.94 82 ASN A C 1
ATOM 654 O O . ASN A 1 82 ? 10.801 -1.409 0.124 1.00 92.94 82 ASN A O 1
ATOM 658 N N . ILE A 1 83 ? 9.603 0.437 0.536 1.00 93.00 83 ILE A N 1
ATOM 659 C CA . ILE A 1 83 ? 9.901 1.013 -0.782 1.00 93.00 83 ILE A CA 1
ATOM 660 C C . ILE A 1 83 ? 11.350 1.477 -0.895 1.00 93.00 83 ILE A C 1
ATOM 662 O O . ILE A 1 83 ? 11.984 1.233 -1.917 1.00 93.00 83 ILE A O 1
ATOM 666 N N . VAL A 1 84 ? 11.904 2.093 0.149 1.00 92.38 84 VAL A N 1
ATOM 667 C CA . VAL A 1 84 ? 13.307 2.534 0.139 1.00 92.38 84 VAL A CA 1
ATOM 668 C C . VAL A 1 84 ? 14.264 1.347 -0.019 1.00 92.38 84 VAL A C 1
ATOM 670 O O . VAL A 1 84 ? 15.269 1.481 -0.710 1.00 92.38 84 VAL A O 1
ATOM 673 N N . LEU A 1 85 ? 13.951 0.187 0.570 1.00 91.88 85 LEU A N 1
ATOM 674 C CA . LEU A 1 85 ? 14.728 -1.047 0.400 1.00 91.88 85 LEU A CA 1
ATOM 675 C C . LEU A 1 85 ? 14.438 -1.751 -0.930 1.00 91.88 85 LEU A C 1
ATOM 677 O O . LEU A 1 85 ? 15.349 -2.325 -1.522 1.00 91.88 85 LEU A O 1
ATOM 681 N N . LEU A 1 86 ? 13.203 -1.676 -1.428 1.00 92.19 86 LEU A N 1
ATOM 682 C CA . LEU A 1 86 ? 12.812 -2.276 -2.702 1.00 92.19 86 LEU A CA 1
ATOM 683 C C . LEU A 1 86 ? 13.630 -1.710 -3.869 1.00 92.19 86 LEU A C 1
ATOM 685 O O . LEU A 1 86 ? 14.116 -2.476 -4.697 1.00 92.19 86 LEU A O 1
ATOM 689 N N . MET A 1 87 ? 13.812 -0.386 -3.932 1.00 91.25 87 MET A N 1
ATOM 690 C CA . MET A 1 87 ? 14.490 0.263 -5.063 1.00 91.25 87 MET A CA 1
ATOM 691 C C . MET A 1 87 ? 15.903 -0.286 -5.348 1.00 91.25 87 MET A C 1
ATOM 693 O O . MET A 1 87 ? 16.150 -0.692 -6.488 1.00 91.25 87 MET A O 1
AT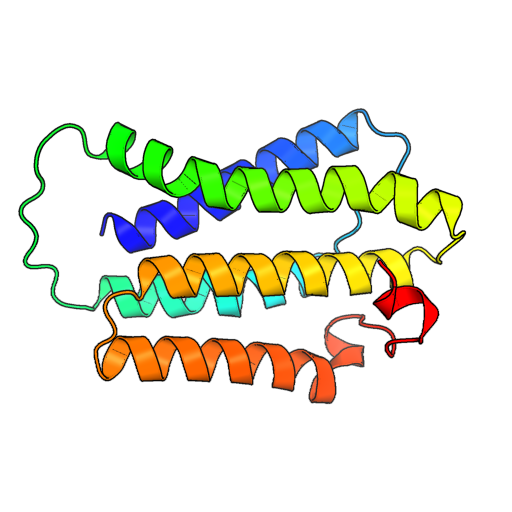OM 697 N N . PRO A 1 88 ? 16.837 -0.359 -4.376 1.00 90.56 88 PRO A N 1
ATOM 698 C CA . PRO A 1 88 ? 18.163 -0.919 -4.624 1.00 90.56 88 PRO A CA 1
ATOM 699 C C . PRO A 1 88 ? 18.129 -2.426 -4.914 1.00 90.56 88 PRO A C 1
ATOM 701 O O . PRO A 1 88 ? 18.889 -2.877 -5.771 1.00 90.56 88 PRO A O 1
ATOM 704 N N . ILE A 1 89 ? 17.241 -3.199 -4.271 1.00 90.12 89 ILE A N 1
ATOM 705 C CA . ILE A 1 89 ? 17.109 -4.648 -4.516 1.00 90.12 89 ILE A CA 1
ATOM 706 C C . ILE A 1 89 ? 16.665 -4.903 -5.959 1.00 90.12 89 ILE A C 1
ATOM 708 O O . ILE A 1 89 ? 17.294 -5.673 -6.686 1.00 90.12 89 ILE A O 1
ATOM 712 N N . CYS A 1 90 ? 15.625 -4.206 -6.414 1.00 88.38 90 CYS A N 1
ATOM 713 C CA . CYS A 1 90 ? 15.136 -4.349 -7.777 1.00 88.38 90 CYS A CA 1
ATOM 714 C C . CYS A 1 90 ? 16.131 -3.841 -8.825 1.00 88.38 90 CYS A C 1
ATOM 716 O O . CYS A 1 90 ? 16.230 -4.428 -9.903 1.00 88.38 90 CYS A O 1
ATOM 718 N N . SER A 1 91 ? 16.884 -2.783 -8.507 1.00 86.38 91 SER A N 1
ATOM 719 C CA . SER A 1 91 ? 17.978 -2.291 -9.351 1.00 86.38 91 SER A CA 1
ATOM 720 C C . SER A 1 91 ? 19.073 -3.352 -9.514 1.00 86.38 91 SER A C 1
ATOM 722 O O . SER A 1 91 ? 19.514 -3.627 -10.631 1.00 86.38 91 SER A O 1
ATOM 724 N N . PHE A 1 92 ? 19.455 -4.024 -8.421 1.00 87.81 92 PHE A N 1
ATOM 725 C CA . PHE A 1 92 ? 20.435 -5.112 -8.443 1.00 87.81 92 PHE A CA 1
ATOM 726 C C . PHE A 1 92 ? 19.959 -6.313 -9.276 1.00 87.81 92 PHE A C 1
ATOM 728 O O . PHE A 1 92 ? 20.727 -6.865 -10.063 1.00 87.81 92 PHE A O 1
ATOM 735 N N . MET A 1 93 ? 18.677 -6.675 -9.164 1.00 86.62 93 MET A N 1
ATOM 736 C CA . MET A 1 93 ? 18.061 -7.768 -9.930 1.00 86.62 93 MET A CA 1
ATOM 737 C C . MET A 1 93 ? 17.672 -7.386 -11.371 1.00 86.62 93 MET A C 1
ATOM 739 O O . MET A 1 93 ? 17.208 -8.246 -12.118 1.00 86.62 93 MET A O 1
ATOM 743 N N . ARG A 1 94 ? 17.894 -6.126 -11.784 1.00 88.44 94 ARG A N 1
ATOM 744 C CA . ARG A 1 94 ? 17.597 -5.583 -13.125 1.00 88.44 94 ARG A CA 1
ATOM 745 C C . ARG A 1 94 ? 16.138 -5.760 -13.563 1.00 88.44 94 ARG A C 1
ATOM 747 O O . ARG A 1 94 ? 15.868 -6.058 -14.727 1.00 88.44 94 ARG A O 1
ATOM 754 N N . PHE A 1 95 ? 15.197 -5.570 -12.643 1.00 90.06 95 PHE A N 1
ATOM 755 C CA . PHE A 1 95 ? 13.773 -5.620 -12.977 1.00 90.06 95 PHE A CA 1
ATOM 756 C C . PHE A 1 95 ? 13.332 -4.440 -13.847 1.00 90.06 95 PHE A C 1
ATOM 758 O O . PHE A 1 95 ? 13.860 -3.332 -13.724 1.00 90.06 95 PHE A O 1
ATOM 765 N N . SER A 1 96 ? 12.338 -4.670 -14.714 1.00 90.75 96 SER A N 1
ATOM 766 C CA . SER A 1 96 ? 11.733 -3.584 -15.498 1.00 90.75 96 SER A CA 1
ATOM 767 C C . SER A 1 96 ? 10.951 -2.627 -14.582 1.00 90.75 96 SER A C 1
ATOM 769 O O . SER A 1 96 ? 10.478 -3.044 -13.520 1.00 90.75 96 SER A O 1
ATOM 771 N N . PRO A 1 97 ? 10.753 -1.356 -14.974 1.00 88.81 97 PRO A N 1
ATOM 772 C CA . PRO A 1 97 ? 9.973 -0.404 -14.183 1.00 88.81 97 PRO A CA 1
ATOM 773 C C . PRO A 1 97 ? 8.575 -0.918 -13.813 1.00 88.81 97 PRO A C 1
ATOM 775 O O . PRO A 1 97 ? 8.128 -0.732 -12.686 1.00 88.81 97 PRO A O 1
ATOM 778 N N . GLU A 1 98 ? 7.908 -1.630 -14.722 1.00 89.94 98 GLU A N 1
ATOM 779 C CA . GLU A 1 98 ? 6.564 -2.172 -14.493 1.00 89.94 98 GLU A CA 1
ATOM 780 C C . GLU A 1 98 ? 6.567 -3.325 -13.474 1.00 89.94 98 GLU A C 1
ATOM 782 O O . GLU A 1 98 ? 5.628 -3.490 -12.687 1.00 89.94 98 GLU A O 1
ATOM 787 N N . GLN A 1 99 ? 7.645 -4.115 -13.458 1.00 91.00 99 GLN A N 1
ATOM 788 C CA . GLN A 1 99 ? 7.856 -5.172 -12.473 1.00 91.00 99 GLN A CA 1
ATOM 789 C C . GLN A 1 99 ? 8.069 -4.569 -11.081 1.00 91.00 99 GLN A C 1
ATOM 791 O O . GLN A 1 99 ? 7.435 -5.006 -10.121 1.00 91.00 99 GLN A O 1
ATOM 796 N N . ILE A 1 100 ? 8.884 -3.512 -10.985 1.00 92.50 100 ILE A N 1
ATOM 797 C CA . ILE A 1 100 ? 9.102 -2.762 -9.740 1.00 92.50 100 ILE A CA 1
ATOM 798 C C . ILE A 1 100 ? 7.782 -2.181 -9.235 1.00 92.50 100 ILE A C 1
ATOM 800 O O . ILE A 1 100 ? 7.462 -2.338 -8.057 1.00 92.50 100 ILE A O 1
ATOM 804 N N . SER A 1 101 ? 6.988 -1.570 -10.119 1.00 92.75 101 SER A N 1
ATOM 805 C CA . SER A 1 101 ? 5.658 -1.065 -9.776 1.00 92.75 101 SER A CA 1
ATOM 806 C C . SER A 1 101 ? 4.754 -2.158 -9.221 1.00 92.75 101 SER A C 1
ATOM 808 O O . SER A 1 101 ? 4.139 -1.978 -8.173 1.00 92.75 101 SER A O 1
ATOM 810 N N . THR A 1 102 ? 4.713 -3.319 -9.873 1.00 92.94 102 THR A N 1
ATOM 811 C CA . THR A 1 102 ? 3.879 -4.444 -9.432 1.00 92.94 102 THR A CA 1
ATOM 812 C C . THR A 1 102 ? 4.299 -4.945 -8.044 1.00 92.94 102 THR A C 1
ATOM 814 O O . THR A 1 102 ? 3.448 -5.098 -7.165 1.00 92.94 102 THR A O 1
ATOM 817 N N . ILE A 1 103 ? 5.603 -5.124 -7.798 1.00 93.19 103 ILE A N 1
ATOM 818 C CA . ILE A 1 103 ? 6.116 -5.536 -6.479 1.00 93.19 103 ILE A CA 1
ATOM 819 C C . ILE A 1 103 ? 5.814 -4.463 -5.420 1.00 93.19 103 ILE A C 1
ATOM 821 O O . ILE A 1 103 ? 5.352 -4.782 -4.322 1.00 93.19 103 ILE A O 1
ATOM 825 N N . ALA A 1 104 ? 5.998 -3.182 -5.754 1.00 93.81 104 ALA A N 1
ATOM 826 C CA . ALA A 1 104 ? 5.695 -2.066 -4.862 1.00 93.81 104 ALA A CA 1
ATOM 827 C C . ALA A 1 104 ? 4.213 -2.049 -4.453 1.00 93.81 104 ALA A C 1
ATOM 829 O O . ALA A 1 104 ? 3.902 -1.837 -3.275 1.00 93.81 104 ALA A O 1
ATOM 830 N N . VAL A 1 105 ? 3.297 -2.315 -5.393 1.00 94.44 105 VAL A N 1
ATOM 831 C CA . VAL A 1 105 ? 1.856 -2.429 -5.119 1.00 94.44 105 VAL A CA 1
ATOM 832 C C . VAL A 1 105 ? 1.563 -3.575 -4.165 1.00 94.44 105 VAL A C 1
ATOM 834 O O . VAL A 1 105 ? 0.818 -3.382 -3.204 1.00 94.44 105 VAL A O 1
ATOM 837 N N . ILE A 1 106 ? 2.169 -4.739 -4.389 1.00 93.69 106 ILE A N 1
ATOM 838 C CA . ILE A 1 106 ? 1.972 -5.925 -3.549 1.00 93.69 106 ILE A CA 1
ATOM 839 C C . ILE A 1 106 ? 2.462 -5.668 -2.129 1.00 93.69 106 ILE A C 1
ATOM 841 O O . ILE A 1 106 ? 1.698 -5.841 -1.180 1.00 93.69 106 ILE A O 1
ATOM 845 N N . LEU A 1 107 ? 3.699 -5.194 -1.971 1.00 93.62 107 LEU A N 1
ATOM 846 C CA . LEU A 1 107 ? 4.289 -4.916 -0.659 1.00 93.6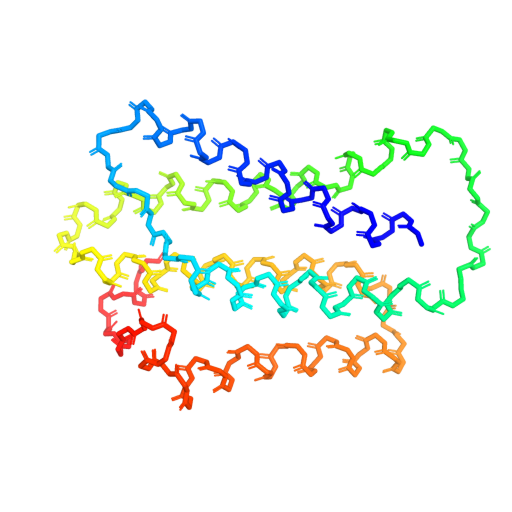2 107 LEU A CA 1
ATOM 847 C C . LEU A 1 107 ? 3.507 -3.845 0.105 1.00 93.62 107 LEU A C 1
ATOM 849 O O . LEU A 1 107 ? 3.227 -3.990 1.300 1.00 93.62 107 LEU A O 1
ATOM 853 N N . THR A 1 108 ? 3.121 -2.766 -0.574 1.00 93.44 108 THR A N 1
ATOM 854 C CA . THR A 1 108 ? 2.388 -1.661 0.064 1.00 93.44 108 THR A CA 1
ATOM 855 C C . THR A 1 108 ? 0.949 -2.056 0.376 1.00 93.44 108 THR A C 1
ATOM 857 O O . THR A 1 108 ? 0.444 -1.747 1.454 1.00 93.44 108 THR A O 1
ATOM 860 N N . GLY A 1 109 ? 0.292 -2.792 -0.522 1.00 93.94 109 GLY A N 1
ATOM 861 C CA . GLY A 1 109 ? -1.038 -3.351 -0.295 1.00 93.94 109 GLY A CA 1
ATOM 862 C C . GLY A 1 109 ? -1.053 -4.330 0.874 1.00 93.94 109 GLY A C 1
ATOM 863 O O . GLY A 1 109 ? -1.864 -4.185 1.787 1.00 93.94 109 GLY A O 1
ATOM 864 N N . PHE A 1 110 ? -0.102 -5.263 0.913 1.00 94.19 110 PHE A N 1
ATOM 865 C CA . PHE A 1 110 ? 0.042 -6.235 1.995 1.00 94.19 110 PHE A CA 1
ATOM 866 C C . PHE A 1 110 ? 0.286 -5.561 3.349 1.00 94.19 110 PHE A C 1
ATOM 868 O O . PHE A 1 110 ? -0.413 -5.836 4.327 1.00 94.19 110 PHE A O 1
ATOM 875 N N . THR A 1 111 ? 1.221 -4.613 3.416 1.00 93.06 111 THR A N 1
ATOM 876 C CA . THR A 1 111 ? 1.464 -3.861 4.657 1.00 93.06 111 THR A CA 1
ATOM 877 C C . THR A 1 111 ? 0.296 -2.965 5.053 1.00 93.06 111 THR A C 1
ATOM 879 O O . THR A 1 111 ? 0.000 -2.838 6.245 1.00 93.06 111 THR A O 1
ATOM 882 N N . GLY A 1 112 ? -0.430 -2.409 4.084 1.00 92.69 112 GLY A N 1
ATOM 883 C CA . GLY A 1 112 ? -1.685 -1.701 4.317 1.00 92.69 112 GLY A CA 1
ATOM 884 C C . GLY A 1 112 ? -2.769 -2.601 4.904 1.00 92.69 112 GLY A C 1
ATOM 885 O O . GLY A 1 112 ? -3.423 -2.207 5.869 1.00 92.69 112 GLY A O 1
ATOM 886 N N . LEU A 1 113 ? -2.904 -3.832 4.406 1.00 94.31 113 LEU A N 1
ATOM 887 C CA . LEU A 1 113 ? -3.818 -4.835 4.956 1.00 94.31 113 LEU A CA 1
ATOM 888 C C . LEU A 1 113 ? -3.405 -5.271 6.369 1.00 94.31 113 LEU A C 1
ATOM 890 O O . LEU A 1 113 ? -4.268 -5.387 7.235 1.00 94.31 113 LEU A O 1
ATOM 894 N N . ILE A 1 114 ? -2.111 -5.432 6.661 1.00 93.00 114 ILE A N 1
ATOM 895 C CA . ILE A 1 114 ? -1.636 -5.694 8.034 1.00 93.00 114 ILE A CA 1
ATOM 896 C C . ILE A 1 114 ? -1.977 -4.525 8.965 1.00 93.00 114 ILE A C 1
ATOM 898 O O . ILE A 1 114 ? -2.402 -4.731 10.106 1.00 93.00 114 ILE A O 1
ATOM 902 N N . ASN A 1 115 ? -1.799 -3.287 8.506 1.00 90.38 115 ASN A N 1
ATOM 903 C CA . ASN A 1 115 ? -2.155 -2.116 9.298 1.00 90.38 115 ASN A CA 1
ATOM 904 C C . ASN A 1 115 ? -3.670 -2.060 9.555 1.00 90.38 115 ASN A C 1
ATOM 906 O O . ASN A 1 115 ? -4.097 -1.815 10.685 1.00 90.38 115 ASN A O 1
ATOM 910 N N . LEU A 1 116 ? -4.481 -2.378 8.542 1.00 91.25 116 LEU A N 1
ATOM 911 C CA . LEU A 1 116 ? -5.925 -2.531 8.685 1.00 91.25 116 LEU A CA 1
ATOM 912 C C . LEU A 1 116 ? -6.280 -3.633 9.696 1.00 91.25 116 LEU A C 1
ATOM 914 O O . LEU A 1 116 ? -7.087 -3.395 10.592 1.00 91.25 116 LEU A O 1
ATOM 918 N N . LEU A 1 117 ? -5.630 -4.798 9.619 1.00 92.06 117 LEU A N 1
ATOM 919 C CA . LEU A 1 117 ? -5.803 -5.903 10.566 1.00 92.06 117 LEU A CA 1
ATOM 920 C C . LEU A 1 117 ? -5.556 -5.435 12.007 1.00 92.06 117 LEU A C 1
ATOM 922 O O . LEU A 1 117 ? -6.393 -5.661 12.881 1.00 92.06 117 LEU A O 1
ATOM 926 N N . ARG A 1 118 ? -4.454 -4.713 12.256 1.00 88.94 118 ARG A N 1
ATOM 927 C CA . ARG A 1 118 ? -4.147 -4.148 13.584 1.00 88.94 118 ARG A CA 1
ATOM 928 C C . ARG A 1 118 ? -5.230 -3.194 14.084 1.00 88.94 118 ARG A C 1
ATOM 930 O O . ARG A 1 118 ? -5.505 -3.169 15.281 1.00 88.94 118 ARG A O 1
ATOM 937 N N . VAL A 1 119 ? -5.848 -2.421 13.193 1.00 86.31 119 VAL A N 1
ATOM 938 C CA . VAL A 1 119 ? -6.948 -1.505 13.537 1.00 86.31 119 VAL A CA 1
ATOM 939 C C . VAL A 1 119 ? -8.264 -2.252 13.801 1.00 86.31 119 VAL A C 1
ATOM 941 O O . VAL A 1 119 ? -9.065 -1.816 14.637 1.00 86.31 119 VAL A O 1
ATOM 944 N N . CYS A 1 120 ? -8.482 -3.372 13.114 1.00 87.50 120 CYS A N 1
ATOM 945 C CA . CYS A 1 120 ? -9.656 -4.228 13.261 1.00 87.50 120 CYS A CA 1
ATOM 946 C C . CYS A 1 120 ? -9.622 -5.111 14.520 1.00 87.50 120 CYS A C 1
ATOM 948 O O . CYS A 1 120 ? -10.669 -5.622 14.918 1.00 87.50 120 CYS A O 1
ATOM 950 N N . LEU A 1 121 ? -8.470 -5.268 15.177 1.00 87.56 121 LEU A N 1
ATOM 951 C CA . LEU A 1 121 ? -8.354 -6.037 16.417 1.00 87.56 121 LEU A CA 1
ATOM 952 C C . LEU A 1 121 ? -8.870 -5.261 17.654 1.00 87.56 121 LEU A C 1
ATOM 954 O O . LEU A 1 121 ? -8.641 -4.054 17.773 1.00 87.56 121 LEU A O 1
ATOM 958 N N . PRO A 1 122 ? -9.542 -5.938 18.612 1.00 87.94 122 PRO A N 1
ATOM 959 C CA . PRO A 1 122 ? -10.067 -7.305 18.515 1.00 87.94 122 PRO A CA 1
ATOM 960 C C . PRO A 1 122 ? -11.246 -7.383 17.528 1.00 87.94 122 PRO A C 1
ATOM 962 O O . PRO A 1 122 ? -12.045 -6.442 17.431 1.00 87.94 122 PRO A O 1
ATOM 965 N N . PHE A 1 123 ? -11.341 -8.499 16.798 1.00 88.31 123 PHE A N 1
ATOM 966 C CA . PHE A 1 123 ? -12.363 -8.697 15.771 1.00 88.31 123 PHE A CA 1
ATOM 967 C C . PHE A 1 123 ? -13.771 -8.781 16.372 1.00 88.31 123 PHE A C 1
ATOM 969 O O . PHE A 1 123 ? -14.011 -9.472 17.357 1.00 88.31 123 PHE A O 1
ATOM 976 N N . ASN A 1 124 ? -14.712 -8.103 15.723 1.00 89.69 124 ASN A N 1
ATOM 977 C CA . ASN A 1 124 ? -16.146 -8.358 15.823 1.00 89.69 124 ASN A CA 1
ATOM 978 C C . ASN A 1 124 ? -16.659 -8.747 14.423 1.00 89.69 124 ASN A C 1
ATOM 980 O O . ASN A 1 124 ? -15.904 -8.664 13.453 1.00 89.69 124 ASN A O 1
ATOM 984 N N . LEU A 1 125 ? -17.926 -9.154 14.301 1.00 91.69 125 LEU A N 1
ATOM 985 C CA . LEU A 1 125 ? -18.509 -9.565 13.013 1.00 91.69 125 LEU A CA 1
ATOM 986 C C . LEU A 1 125 ? -18.307 -8.511 11.912 1.00 91.69 125 LEU A C 1
ATOM 988 O O . LEU A 1 125 ? -17.866 -8.847 10.817 1.00 91.69 125 LEU A O 1
ATOM 992 N N . LEU A 1 126 ? -18.542 -7.232 12.226 1.00 91.38 126 LEU A N 1
ATOM 993 C CA . LEU A 1 126 ? -18.360 -6.120 11.290 1.00 91.38 126 LEU A CA 1
ATOM 994 C C . LEU A 1 126 ? -16.898 -5.986 10.844 1.00 91.38 126 LEU A C 1
ATOM 996 O O . LEU A 1 126 ? -16.623 -5.899 9.653 1.00 91.38 126 LEU A O 1
ATOM 1000 N N . ARG A 1 127 ? -15.946 -5.997 11.780 1.00 91.31 127 ARG A N 1
ATOM 1001 C CA . ARG A 1 127 ? -14.511 -5.828 11.507 1.00 91.31 127 ARG A CA 1
ATOM 1002 C C . ARG A 1 127 ? -13.912 -7.031 10.794 1.00 91.31 127 ARG A C 1
ATOM 1004 O O . ARG A 1 127 ? -13.016 -6.844 9.979 1.00 91.31 127 ARG A O 1
ATOM 1011 N N . ALA A 1 128 ? -14.393 -8.237 11.089 1.00 93.62 128 ALA A N 1
ATOM 1012 C CA . ALA A 1 128 ? -14.000 -9.444 10.378 1.00 93.62 128 ALA A CA 1
ATOM 10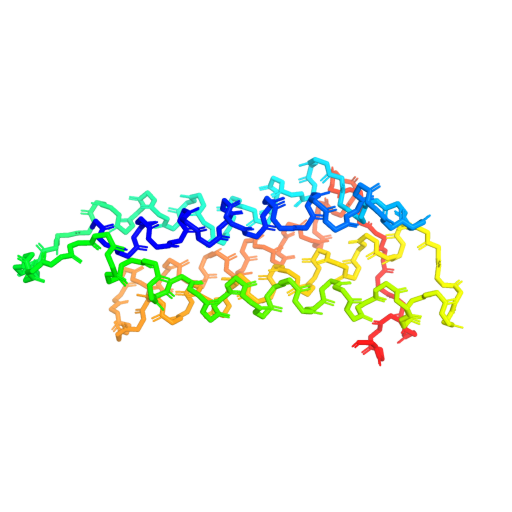13 C C . ALA A 1 128 ? -14.510 -9.391 8.932 1.00 93.62 128 ALA A C 1
ATOM 1015 O O . ALA A 1 128 ? -13.708 -9.502 8.008 1.00 93.62 128 ALA A O 1
ATOM 1016 N N . ALA A 1 129 ? -15.805 -9.121 8.728 1.00 95.31 129 ALA A N 1
ATOM 1017 C CA . ALA A 1 129 ? -16.382 -8.963 7.392 1.00 95.31 129 ALA A CA 1
ATOM 1018 C C . ALA A 1 129 ? -15.682 -7.849 6.597 1.00 95.31 129 ALA A C 1
ATOM 1020 O O . ALA A 1 129 ? -15.346 -8.035 5.428 1.00 95.31 129 ALA A O 1
ATOM 1021 N N . LEU A 1 130 ? -15.382 -6.719 7.243 1.00 94.19 130 LEU A N 1
ATOM 1022 C CA . LEU A 1 130 ? -14.614 -5.632 6.645 1.00 94.19 130 LEU A CA 1
ATOM 1023 C C . LEU A 1 130 ? -13.218 -6.101 6.224 1.00 94.19 130 LEU A C 1
ATOM 1025 O O . LEU A 1 130 ? -12.851 -5.943 5.070 1.00 94.19 130 LEU A O 1
ATOM 1029 N N . PHE A 1 131 ? -12.439 -6.700 7.125 1.00 95.62 131 PHE A N 1
ATOM 1030 C CA . PHE A 1 131 ? -11.080 -7.126 6.794 1.00 95.62 131 PHE A CA 1
ATOM 1031 C C . PHE A 1 131 ? -11.057 -8.155 5.655 1.00 95.62 131 PHE A C 1
ATOM 1033 O O . PHE A 1 131 ? -10.321 -7.972 4.687 1.00 95.62 131 PHE A O 1
ATOM 1040 N N . TYR A 1 132 ? -11.889 -9.198 5.730 1.00 96.19 132 TYR A N 1
ATOM 1041 C CA . TYR A 1 132 ? -11.921 -10.244 4.706 1.00 96.19 132 TYR A CA 1
ATOM 1042 C C . TYR A 1 132 ? -12.446 -9.733 3.362 1.00 96.19 132 TYR A C 1
ATOM 1044 O O . TYR A 1 132 ? -11.896 -10.107 2.329 1.00 96.19 132 TYR A O 1
ATOM 1052 N N . SER A 1 133 ? -13.444 -8.841 3.353 1.00 96.88 133 SER A N 1
ATOM 1053 C CA . SER A 1 133 ? -13.911 -8.222 2.103 1.00 96.88 133 SER A CA 1
ATOM 1054 C C . SER A 1 133 ? -12.847 -7.330 1.464 1.00 96.88 133 SER A C 1
ATOM 1056 O O . SER A 1 133 ? -12.704 -7.338 0.246 1.00 96.88 133 SER A O 1
ATOM 1058 N N . MET A 1 134 ? -12.054 -6.607 2.259 1.00 97.31 134 MET A N 1
ATOM 1059 C CA . MET A 1 134 ? -10.968 -5.769 1.742 1.00 97.31 134 MET A CA 1
ATOM 1060 C C . MET A 1 134 ? -9.780 -6.585 1.247 1.00 97.31 134 MET A C 1
ATOM 1062 O O . MET A 1 134 ? -9.258 -6.305 0.171 1.00 97.31 134 MET A O 1
ATOM 1066 N N . ALA A 1 135 ? -9.375 -7.613 1.995 1.00 96.12 135 ALA A N 1
ATOM 1067 C CA . ALA A 1 135 ? -8.309 -8.519 1.583 1.00 96.12 135 ALA A CA 1
ATOM 1068 C C . ALA A 1 135 ? -8.703 -9.288 0.312 1.00 96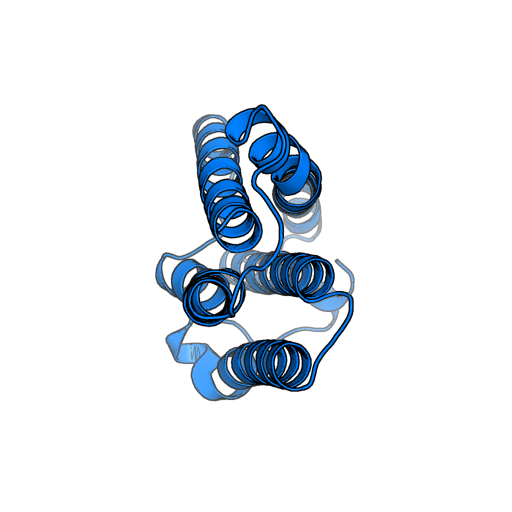.12 135 ALA A C 1
ATOM 1070 O O . ALA A 1 135 ? -7.950 -9.303 -0.660 1.00 96.12 135 ALA A O 1
ATOM 1071 N N . GLY A 1 136 ? -9.912 -9.857 0.289 1.00 96.38 136 GLY A N 1
ATOM 1072 C CA . GLY A 1 136 ? -10.455 -10.552 -0.875 1.00 96.38 136 GLY A CA 1
ATOM 1073 C C . GLY A 1 136 ? -10.634 -9.624 -2.075 1.00 96.38 136 GLY A C 1
ATOM 1074 O O . GLY A 1 136 ? -10.219 -9.972 -3.173 1.00 96.38 136 GLY A O 1
ATOM 1075 N N . GLY A 1 137 ? -11.174 -8.421 -1.867 1.00 95.56 137 GLY A N 1
ATOM 1076 C CA . GLY A 1 137 ? -11.344 -7.416 -2.916 1.00 95.56 137 GLY A CA 1
ATOM 1077 C C . GLY A 1 137 ? -10.018 -6.947 -3.511 1.00 95.56 137 GLY A C 1
ATOM 1078 O O . GLY A 1 137 ? -9.908 -6.843 -4.730 1.00 95.56 137 GLY A O 1
ATOM 1079 N N . PHE A 1 138 ? -8.989 -6.743 -2.686 1.00 95.12 138 PHE A N 1
ATOM 1080 C CA . PHE A 1 138 ? -7.650 -6.391 -3.159 1.00 95.12 138 PHE A CA 1
ATOM 1081 C C . PHE A 1 138 ? -7.049 -7.504 -4.031 1.00 95.12 138 PHE A C 1
ATOM 1083 O O . PHE A 1 138 ? -6.622 -7.238 -5.153 1.00 95.12 138 PHE A O 1
ATOM 1090 N N . VAL A 1 139 ? -7.096 -8.758 -3.569 1.00 94.12 139 VAL A N 1
ATOM 1091 C CA . VAL A 1 139 ? -6.595 -9.914 -4.334 1.00 94.12 139 VAL A CA 1
ATOM 1092 C C . VAL A 1 139 ? -7.405 -10.131 -5.616 1.00 94.12 139 VAL A C 1
ATOM 1094 O O . VAL A 1 139 ? -6.826 -10.317 -6.682 1.00 94.12 139 VAL A O 1
ATOM 1097 N N . ALA A 1 140 ? -8.734 -10.048 -5.550 1.00 94.25 140 ALA A N 1
ATOM 1098 C CA . ALA A 1 140 ? -9.596 -10.184 -6.722 1.00 94.25 140 ALA A CA 1
ATOM 1099 C C . ALA A 1 140 ? -9.329 -9.078 -7.754 1.00 94.25 140 ALA A C 1
ATOM 1101 O O . ALA A 1 140 ? -9.288 -9.352 -8.950 1.00 94.25 140 ALA A O 1
ATOM 1102 N N . SER A 1 141 ? -9.080 -7.846 -7.303 1.00 92.44 141 SER A N 1
ATOM 1103 C CA . SER A 1 141 ? -8.703 -6.729 -8.178 1.00 92.44 141 SER A CA 1
ATOM 1104 C C . SER A 1 141 ? -7.378 -6.992 -8.887 1.00 92.44 141 SER A C 1
ATOM 1106 O O . SER A 1 141 ? -7.246 -6.727 -10.076 1.00 92.44 141 SER A O 1
ATOM 1108 N N . MET A 1 142 ? -6.408 -7.561 -8.175 1.00 89.56 142 MET A N 1
ATOM 1109 C CA . MET A 1 142 ? -5.118 -7.914 -8.754 1.00 89.56 142 MET A CA 1
ATOM 1110 C C . MET A 1 142 ? -5.197 -9.040 -9.788 1.00 89.56 142 MET A C 1
ATOM 1112 O O . MET A 1 142 ? -4.439 -9.013 -10.749 1.00 89.56 142 MET A O 1
ATOM 1116 N N . VAL A 1 143 ? -6.076 -10.027 -9.594 1.00 89.94 143 VAL A N 1
ATOM 1117 C CA . VAL A 1 143 ? -6.177 -11.196 -10.486 1.00 89.94 143 VAL A CA 1
ATOM 1118 C C . VAL A 1 143 ? -7.101 -10.924 -11.673 1.00 89.94 143 VAL A C 1
ATOM 1120 O O . VAL A 1 143 ? -6.750 -11.246 -12.803 1.00 89.94 143 VAL A O 1
ATOM 1123 N N . CYS A 1 144 ? -8.270 -10.327 -11.435 1.00 90.00 144 CYS A N 1
ATOM 1124 C CA . CYS A 1 144 ? -9.294 -10.132 -12.465 1.00 90.00 144 CYS A CA 1
ATOM 1125 C C . CYS A 1 144 ? -9.145 -8.810 -13.231 1.00 90.00 144 CYS A C 1
ATOM 1127 O O . CYS A 1 144 ? -9.650 -8.700 -14.343 1.00 90.00 144 CYS A O 1
ATOM 1129 N N . PHE A 1 145 ? -8.490 -7.804 -12.641 1.00 90.12 145 PHE A N 1
ATOM 1130 C CA . PHE A 1 145 ? -8.367 -6.452 -13.201 1.00 90.12 145 PHE A CA 1
ATOM 1131 C C . PHE A 1 145 ? -6.901 -5.994 -13.293 1.00 90.12 145 PHE A C 1
ATOM 1133 O O . PHE A 1 145 ? -6.619 -4.796 -13.247 1.00 90.12 145 PHE A O 1
ATOM 1140 N N . SER A 1 146 ? -5.959 -6.935 -13.427 1.00 87.94 146 SER A N 1
ATOM 1141 C CA . SER A 1 146 ? -4.519 -6.656 -13.525 1.00 87.94 146 SER A CA 1
ATOM 1142 C C . SER A 1 146 ? -4.194 -5.615 -14.597 1.00 87.94 146 SER A C 1
ATOM 1144 O O . SER A 1 146 ? -3.500 -4.644 -14.307 1.00 87.94 146 SER A O 1
ATOM 1146 N N . GLU A 1 147 ? -4.755 -5.761 -15.799 1.00 87.12 147 GLU A N 1
ATOM 1147 C CA . GLU A 1 147 ? -4.539 -4.830 -16.914 1.00 87.12 147 GLU A CA 1
ATOM 1148 C C . GLU A 1 147 ? -5.050 -3.417 -16.602 1.00 87.12 147 GLU A C 1
ATOM 1150 O O . GLU A 1 147 ? -4.364 -2.435 -16.873 1.00 87.12 147 GLU A O 1
ATOM 1155 N N . PHE A 1 148 ? -6.218 -3.302 -15.960 1.00 88.94 148 PHE A N 1
ATOM 1156 C CA . PHE A 1 148 ? -6.798 -2.010 -15.577 1.00 88.94 148 PHE A CA 1
ATOM 1157 C C . PHE A 1 148 ? -5.939 -1.271 -14.540 1.00 88.94 148 PHE A C 1
ATOM 1159 O O . PHE A 1 148 ? -5.852 -0.043 -14.554 1.00 88.94 148 PHE A O 1
ATOM 1166 N N . PHE A 1 149 ? -5.288 -2.015 -13.644 1.00 89.56 149 PHE A N 1
ATOM 1167 C CA . PHE A 1 149 ? -4.387 -1.466 -12.631 1.00 89.56 149 PHE A CA 1
ATOM 1168 C C . PHE A 1 149 ? -2.917 -1.417 -13.080 1.00 89.56 149 PHE A C 1
ATOM 1170 O O . PHE A 1 149 ? -2.048 -1.134 -12.250 1.00 89.56 149 PHE A O 1
ATOM 1177 N N . SER A 1 150 ? -2.623 -1.662 -14.362 1.00 89.88 150 SER A N 1
ATOM 1178 C CA . SER A 1 150 ? -1.259 -1.709 -14.909 1.00 89.88 150 SER A CA 1
ATOM 1179 C C . SER A 1 150 ? -0.337 -2.658 -14.126 1.00 89.88 150 SER A C 1
ATOM 1181 O O . SER A 1 150 ? 0.778 -2.288 -13.750 1.00 89.88 150 SER A O 1
ATOM 1183 N N . LEU A 1 151 ? -0.827 -3.855 -13.802 1.00 90.06 151 LEU A N 1
ATOM 1184 C CA . LEU A 1 151 ? -0.089 -4.896 -13.086 1.00 90.06 151 LEU A CA 1
ATOM 1185 C C . LEU A 1 151 ? 0.388 -5.965 -14.071 1.00 90.06 151 LEU A C 1
ATOM 1187 O O . LEU A 1 151 ? -0.394 -6.470 -14.876 1.00 90.06 151 LEU A O 1
ATOM 1191 N N . ILE A 1 152 ? 1.663 -6.341 -13.976 1.00 89.38 152 ILE A N 1
ATOM 1192 C CA . ILE A 1 152 ? 2.240 -7.425 -14.781 1.00 89.38 152 ILE A CA 1
ATOM 1193 C C . ILE A 1 152 ? 2.061 -8.766 -14.050 1.00 89.38 152 ILE A C 1
ATOM 1195 O O . ILE A 1 152 ? 2.110 -8.797 -12.817 1.00 89.38 152 ILE A O 1
ATOM 1199 N N . PRO A 1 153 ? 1.876 -9.891 -14.772 1.00 85.62 153 PRO A N 1
ATOM 1200 C CA . PRO A 1 153 ? 1.867 -11.216 -14.166 1.00 85.62 153 PRO A CA 1
ATOM 1201 C C . PRO A 1 153 ? 3.107 -11.474 -13.304 1.00 85.62 153 PRO A C 1
ATOM 1203 O O . PRO A 1 153 ? 4.240 -11.186 -13.697 1.00 85.62 153 PRO A O 1
ATOM 1206 N N . LEU A 1 154 ? 2.884 -12.056 -12.127 1.00 82.19 154 LEU A N 1
ATOM 1207 C CA . LEU A 1 154 ? 3.956 -12.398 -11.204 1.00 82.19 154 LEU A CA 1
ATOM 1208 C C . LEU A 1 154 ? 4.874 -13.460 -11.809 1.00 82.19 154 LEU A C 1
ATOM 1210 O O . LEU A 1 154 ? 4.437 -14.543 -12.193 1.00 82.19 154 LEU A O 1
ATOM 1214 N N . THR A 1 155 ? 6.166 -13.152 -11.844 1.00 84.06 155 THR A N 1
ATOM 1215 C CA . THR A 1 155 ? 7.215 -14.090 -12.244 1.00 84.06 155 THR A CA 1
ATOM 1216 C C . THR A 1 155 ? 7.949 -14.602 -11.004 1.00 84.06 155 THR A C 1
ATOM 1218 O O . THR A 1 155 ? 8.053 -13.902 -9.999 1.00 84.06 155 THR A O 1
ATOM 1221 N N . LEU A 1 156 ? 8.489 -15.823 -11.069 1.00 79.94 156 LEU A N 1
ATOM 1222 C CA . LEU A 1 156 ? 9.274 -16.430 -9.983 1.00 79.94 156 LEU A CA 1
ATOM 1223 C C . LEU A 1 156 ? 10.351 -15.514 -9.362 1.00 79.94 156 LEU A C 1
ATOM 1225 O O . LEU A 1 156 ? 10.420 -15.474 -8.135 1.00 79.94 156 LEU A O 1
ATOM 1229 N N . PRO A 1 157 ? 11.161 -14.750 -10.125 1.00 80.81 157 PRO A N 1
ATOM 1230 C CA . PRO A 1 157 ? 12.160 -13.872 -9.518 1.00 80.81 157 PRO A CA 1
ATOM 1231 C C . PRO A 1 157 ? 11.548 -12.712 -8.719 1.00 80.81 157 PRO A C 1
ATOM 1233 O O . PRO A 1 157 ? 12.163 -12.270 -7.755 1.00 80.81 157 PRO A O 1
ATOM 1236 N N . MET A 1 158 ? 10.337 -12.249 -9.052 1.00 81.69 158 MET A N 1
ATOM 1237 C CA . MET A 1 158 ? 9.650 -11.208 -8.271 1.00 81.69 158 MET A CA 1
ATOM 1238 C C . MET A 1 158 ? 9.203 -11.706 -6.895 1.00 81.69 158 MET A C 1
ATOM 1240 O O . MET A 1 158 ? 9.092 -10.908 -5.976 1.00 81.69 158 MET A O 1
ATOM 1244 N N . LEU A 1 159 ? 8.931 -13.008 -6.754 1.00 80.06 159 LEU A N 1
ATOM 1245 C CA . LEU A 1 159 ? 8.512 -13.613 -5.484 1.00 80.06 159 LEU A CA 1
ATOM 1246 C C . LEU A 1 159 ? 9.666 -13.779 -4.487 1.00 80.06 159 LEU A C 1
ATOM 1248 O O . LEU A 1 159 ? 9.416 -14.058 -3.319 1.00 80.06 159 LEU A O 1
ATOM 1252 N N . MET A 1 160 ? 10.916 -13.660 -4.943 1.00 75.94 160 MET A N 1
ATOM 1253 C CA . MET A 1 160 ? 12.103 -13.786 -4.091 1.00 75.94 160 MET A CA 1
ATOM 1254 C C . MET A 1 160 ? 12.522 -12.468 -3.421 1.00 75.94 160 MET A C 1
ATOM 1256 O O . MET A 1 160 ? 13.488 -12.471 -2.658 1.00 75.94 160 MET A O 1
ATOM 1260 N N . VAL A 1 161 ? 11.817 -11.369 -3.710 1.00 73.69 161 VAL A N 1
ATOM 1261 C CA . VAL A 1 161 ? 12.011 -10.034 -3.117 1.00 73.69 161 VAL A CA 1
ATOM 1262 C C . VAL A 1 161 ? 11.004 -9.798 -2.004 1.00 73.69 161 VAL A C 1
ATOM 1264 O O . VAL A 1 161 ? 11.438 -9.332 -0.927 1.00 73.69 161 VAL A O 1
#

Nearest PDB structures (foldseek):
  8oxc-assembly1_A  TM=6.708E-01  e=1.319E+00  Homo sapiens